Protein AF-A0A7X8AUH4-F1 (afdb_monomer_lite)

pLDDT: mean 87.74, std 13.64, range [45.22, 98.31]

Structure (mmCIF, N/CA/C/O backbone):
data_AF-A0A7X8AUH4-F1
#
_entry.id   AF-A0A7X8AUH4-F1
#
loop_
_atom_site.group_PDB
_atom_site.id
_atom_site.type_symbol
_atom_site.label_atom_id
_atom_site.label_alt_id
_atom_site.label_comp_id
_atom_site.label_asym_id
_atom_site.label_entity_id
_atom_site.label_seq_id
_atom_site.pdbx_PDB_ins_code
_atom_site.Cartn_x
_atom_site.Cartn_y
_atom_site.Cartn_z
_atom_site.occupancy
_atom_site.B_iso_or_equiv
_atom_site.auth_seq_id
_atom_site.auth_comp_id
_atom_site.auth_asym_id
_atom_site.auth_atom_id
_atom_site.pdbx_PDB_model_num
ATOM 1 N N . MET A 1 1 ? 4.259 -3.697 0.204 1.00 92.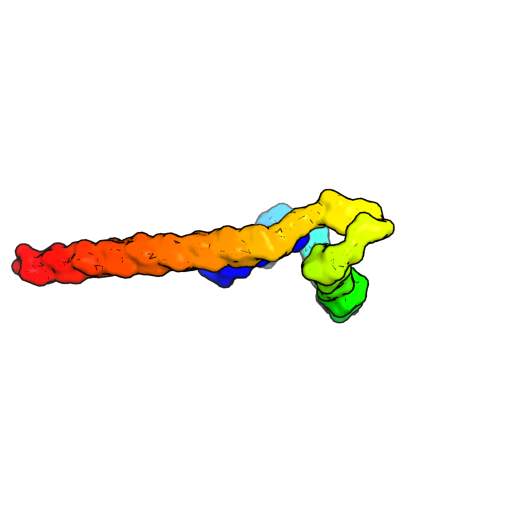38 1 MET A N 1
ATOM 2 C CA . MET A 1 1 ? 3.255 -3.185 -0.754 1.00 92.38 1 MET A CA 1
ATOM 3 C C . MET A 1 1 ? 3.479 -3.872 -2.081 1.00 92.38 1 MET A C 1
ATOM 5 O O . MET A 1 1 ? 4.621 -4.217 -2.361 1.00 92.38 1 MET A O 1
ATOM 9 N N . ILE A 1 2 ? 2.415 -4.090 -2.839 1.00 95.56 2 ILE A N 1
ATOM 10 C CA . ILE A 1 2 ? 2.442 -4.796 -4.120 1.00 95.56 2 ILE A CA 1
ATOM 11 C C . ILE A 1 2 ? 1.674 -3.959 -5.152 1.00 95.56 2 ILE A C 1
ATOM 13 O O . ILE A 1 2 ? 0.746 -3.251 -4.751 1.00 95.56 2 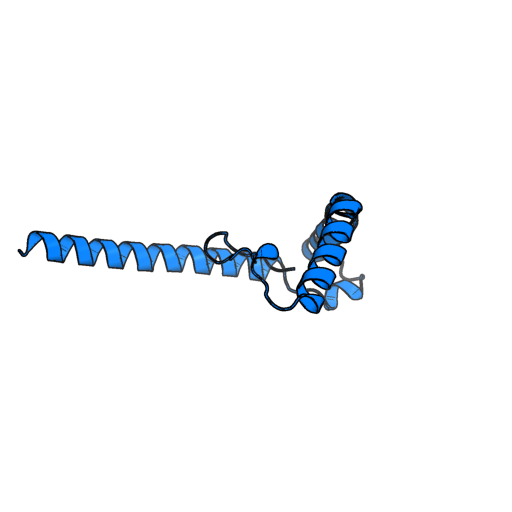ILE A O 1
ATOM 17 N N . PRO A 1 3 ? 2.069 -3.984 -6.433 1.00 95.44 3 PRO A N 1
ATOM 18 C CA . PRO A 1 3 ? 1.264 -3.418 -7.506 1.00 95.44 3 PRO A CA 1
ATOM 19 C C . PRO A 1 3 ? 0.057 -4.332 -7.753 1.00 95.44 3 PRO A C 1
ATOM 21 O O . PRO A 1 3 ? 0.180 -5.554 -7.669 1.00 95.44 3 PRO A O 1
ATOM 24 N N . ILE A 1 4 ? -1.113 -3.743 -7.990 1.00 93.69 4 ILE A N 1
ATOM 25 C CA . ILE A 1 4 ? -2.360 -4.477 -8.221 1.00 93.69 4 ILE A CA 1
ATOM 26 C C . ILE A 1 4 ? -3.121 -3.751 -9.335 1.00 93.69 4 ILE A C 1
ATOM 28 O O . ILE A 1 4 ? -3.229 -2.524 -9.258 1.00 93.69 4 ILE A O 1
ATOM 32 N N . PRO A 1 5 ? -3.620 -4.460 -10.359 1.00 93.69 5 PRO A N 1
ATOM 33 C CA . PRO A 1 5 ? -4.478 -3.866 -11.374 1.00 93.69 5 PRO A CA 1
ATOM 34 C C . PRO A 1 5 ? -5.887 -3.630 -10.823 1.00 93.69 5 PRO A C 1
ATOM 36 O O . PRO A 1 5 ? -6.390 -4.433 -10.038 1.00 93.69 5 PRO A O 1
ATOM 39 N N . ASP A 1 6 ? -6.551 -2.566 -11.279 1.00 90.25 6 ASP A N 1
ATOM 40 C CA . ASP A 1 6 ? -7.883 -2.187 -10.786 1.00 90.25 6 ASP A CA 1
ATOM 41 C C . ASP A 1 6 ? -8.932 -3.298 -10.984 1.00 90.25 6 ASP A C 1
ATOM 43 O O . ASP A 1 6 ? -9.840 -3.431 -10.167 1.00 90.25 6 ASP A O 1
ATOM 47 N N . SER A 1 7 ? -8.777 -4.148 -12.009 1.00 91.19 7 SER A N 1
ATOM 48 C CA . SER A 1 7 ? -9.680 -5.281 -12.263 1.00 91.19 7 SER A CA 1
ATOM 49 C C . SER A 1 7 ? -9.640 -6.367 -11.184 1.00 91.19 7 SER A C 1
ATOM 51 O O . SER A 1 7 ? -10.597 -7.120 -11.053 1.00 91.19 7 SER A O 1
ATOM 53 N N . GLU A 1 8 ? -8.542 -6.468 -10.432 1.00 92.88 8 GLU A N 1
ATOM 54 C CA . GLU A 1 8 ? -8.324 -7.507 -9.413 1.00 92.88 8 GLU A CA 1
ATOM 55 C C . GLU A 1 8 ? -8.492 -6.964 -7.984 1.00 92.88 8 GLU A C 1
ATOM 57 O O . GLU A 1 8 ? -8.186 -7.646 -7.003 1.00 92.88 8 GLU A O 1
ATOM 62 N N . VAL A 1 9 ? -8.970 -5.722 -7.841 1.00 94.19 9 VAL A N 1
ATOM 63 C CA . VAL A 1 9 ? -9.231 -5.090 -6.545 1.00 94.19 9 VAL A CA 1
ATOM 64 C C . VAL A 1 9 ? -10.728 -5.073 -6.275 1.00 94.19 9 VAL A C 1
ATOM 66 O O . VAL A 1 9 ? -11.504 -4.460 -6.998 1.00 94.19 9 VAL A O 1
ATOM 69 N N . THR A 1 10 ? -11.139 -5.684 -5.164 1.00 95.19 10 THR A N 1
ATOM 70 C CA . THR A 1 10 ? -12.510 -5.565 -4.650 1.00 95.19 10 THR A CA 1
ATOM 71 C C . THR A 1 10 ? -12.523 -4.701 -3.396 1.00 95.19 10 THR A C 1
ATOM 73 O O . THR A 1 10 ? -11.771 -4.942 -2.449 1.00 95.19 10 THR A O 1
ATOM 76 N N . LEU A 1 11 ? -13.386 -3.685 -3.378 1.00 95.00 11 LEU A N 1
ATOM 77 C CA . LEU A 1 11 ? -13.570 -2.833 -2.208 1.00 95.00 11 LEU A CA 1
ATOM 78 C C . LEU A 1 11 ? -14.406 -3.556 -1.149 1.00 95.00 11 LEU A C 1
ATOM 80 O O . LEU A 1 11 ? -15.476 -4.087 -1.435 1.00 95.00 11 LEU A O 1
ATOM 84 N N . LEU A 1 12 ? -13.925 -3.534 0.092 1.00 94.12 12 LEU A N 1
ATOM 85 C CA . LEU A 1 12 ? -14.667 -4.054 1.235 1.00 94.12 12 LEU A CA 1
ATOM 86 C C . LEU A 1 12 ? -15.755 -3.060 1.657 1.00 94.12 12 LEU A C 1
ATOM 88 O O . LEU A 1 12 ? -15.442 -1.933 2.053 1.00 94.12 12 LEU A O 1
ATOM 92 N N . ASP A 1 13 ? -17.016 -3.496 1.654 1.00 94.94 13 ASP A N 1
ATOM 93 C CA . ASP A 1 13 ? -18.100 -2.743 2.284 1.00 94.94 13 ASP A CA 1
ATOM 94 C C . ASP A 1 13 ? -18.091 -2.954 3.804 1.00 94.94 13 ASP A C 1
ATOM 96 O O . ASP A 1 13 ? -18.566 -3.960 4.326 1.00 94.94 13 ASP A O 1
ATOM 100 N N . ILE A 1 14 ? -17.553 -1.971 4.526 1.00 93.31 14 ILE A N 1
ATOM 101 C CA . ILE A 1 14 ? -17.489 -1.985 5.993 1.00 93.31 14 ILE A CA 1
ATOM 102 C C . ILE A 1 14 ? -18.891 -1.870 6.616 1.00 93.31 14 ILE A C 1
ATOM 104 O O . ILE A 1 14 ? -19.111 -2.347 7.731 1.00 93.31 14 ILE A O 1
ATOM 108 N N . ASN A 1 15 ? -19.855 -1.244 5.932 1.00 91.62 15 ASN A N 1
ATOM 109 C CA . ASN A 1 15 ? -21.181 -1.015 6.501 1.00 91.62 15 ASN A CA 1
ATOM 110 C C . ASN A 1 15 ? -22.014 -2.298 6.550 1.00 91.62 15 ASN A C 1
ATOM 112 O O . ASN A 1 15 ? -22.737 -2.486 7.532 1.00 91.62 15 ASN A O 1
ATOM 116 N N . GLY A 1 16 ? -21.850 -3.176 5.555 1.00 93.81 16 GLY A N 1
ATOM 117 C CA . GLY A 1 16 ? -22.488 -4.491 5.468 1.00 93.81 16 GLY A CA 1
ATOM 118 C C . GLY A 1 16 ? -21.894 -5.581 6.372 1.00 93.81 16 GLY A C 1
ATOM 119 O O . GLY A 1 16 ? -22.420 -6.691 6.408 1.00 93.81 16 GLY A O 1
ATOM 120 N N . ILE A 1 17 ? -20.820 -5.303 7.122 1.00 95.44 17 ILE A N 1
ATOM 121 C CA . ILE A 1 17 ? -20.226 -6.276 8.053 1.00 95.44 17 ILE A CA 1
ATOM 122 C C . ILE A 1 17 ? -21.143 -6.46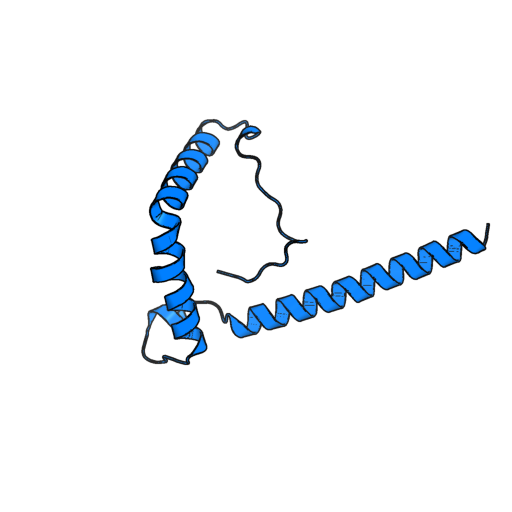6 9.269 1.00 95.44 17 ILE A C 1
ATOM 124 O O . ILE A 1 17 ? -21.382 -5.521 10.018 1.00 95.44 17 ILE A O 1
ATOM 128 N N . ALA A 1 18 ? -21.599 -7.704 9.491 1.00 96.50 18 ALA A N 1
ATOM 129 C CA . ALA A 1 18 ? -22.460 -8.065 10.622 1.00 96.50 18 ALA A CA 1
ATOM 130 C C . ALA A 1 18 ? -21.720 -8.117 11.975 1.00 96.50 18 ALA A C 1
ATOM 132 O O . ALA A 1 18 ? -22.315 -7.864 13.021 1.00 96.50 18 ALA A O 1
ATOM 133 N N . ASP A 1 19 ? -20.424 -8.448 11.978 1.00 97.38 19 ASP A N 1
ATOM 134 C CA . ASP A 1 19 ? -19.610 -8.426 13.198 1.00 97.38 19 ASP A CA 1
ATOM 135 C C . ASP A 1 19 ? -19.285 -6.980 13.604 1.00 97.38 19 ASP A C 1
ATOM 137 O O . ASP A 1 19 ? -18.368 -6.340 13.079 1.00 97.38 19 ASP A O 1
ATOM 141 N N . GLU A 1 20 ? -20.015 -6.484 14.600 1.00 96.69 20 GLU A N 1
ATOM 142 C CA . GLU A 1 20 ? -19.857 -5.131 15.129 1.00 96.69 20 GLU A CA 1
ATOM 143 C C . GLU A 1 20 ? -18.478 -4.865 15.751 1.00 96.69 20 GLU A C 1
ATOM 145 O O . GLU A 1 20 ? -17.973 -3.740 15.689 1.00 96.69 20 GLU A O 1
ATOM 150 N N . LYS A 1 21 ? -17.812 -5.867 16.339 1.00 97.50 21 LYS A N 1
ATOM 151 C CA . LYS A 1 21 ? -16.463 -5.667 16.897 1.00 97.50 21 LYS A CA 1
ATOM 152 C C . LYS A 1 21 ? -15.460 -5.460 15.771 1.00 97.50 21 LYS A C 1
ATOM 154 O O . LYS A 1 21 ? -14.654 -4.527 15.834 1.00 97.50 21 LYS A O 1
ATOM 159 N N . TYR A 1 22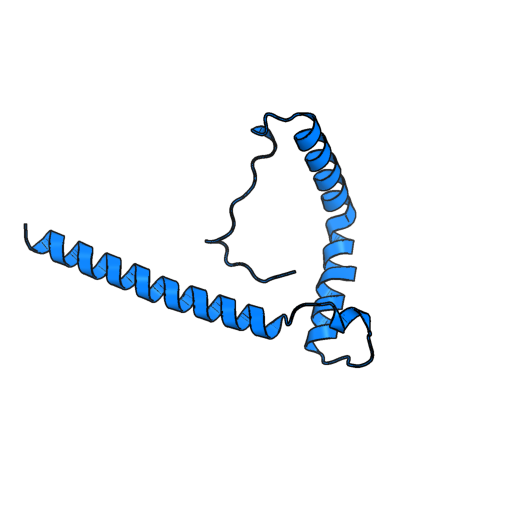 ? -15.535 -6.293 14.737 1.00 97.50 22 TYR A N 1
ATOM 160 C CA . TYR A 1 22 ? -14.663 -6.191 13.573 1.00 97.50 22 TYR A CA 1
ATOM 161 C C . TYR A 1 22 ? -14.908 -4.892 12.792 1.00 97.50 22 TYR A C 1
ATOM 163 O O . TYR A 1 22 ? -13.967 -4.151 12.503 1.00 97.50 22 TYR A O 1
ATOM 171 N N . LYS A 1 23 ? -16.174 -4.535 12.566 1.00 97.56 23 LYS A N 1
ATOM 172 C CA . LYS A 1 23 ? -16.575 -3.266 11.945 1.00 97.56 23 LYS A CA 1
ATOM 173 C C . LYS A 1 23 ? -16.029 -2.050 12.694 1.00 97.56 23 LYS A C 1
ATOM 175 O O . LYS A 1 23 ? -15.443 -1.150 12.091 1.00 97.56 23 LYS A O 1
ATOM 180 N N . ASN A 1 24 ? -16.152 -2.031 14.022 1.00 97.44 24 ASN A N 1
ATOM 181 C CA . ASN A 1 24 ? -15.617 -0.946 14.848 1.00 97.44 24 ASN A CA 1
ATOM 182 C C . ASN A 1 24 ? -14.087 -0.848 14.782 1.00 97.44 24 ASN A C 1
ATOM 184 O O . ASN A 1 24 ? -13.541 0.260 14.766 1.00 97.44 24 ASN A O 1
ATOM 188 N N . LEU A 1 25 ? -13.389 -1.984 14.728 1.00 97.88 25 LEU A N 1
ATOM 189 C CA . LEU A 1 25 ? -11.940 -2.015 14.541 1.00 97.88 25 LEU A CA 1
ATOM 190 C C . LEU A 1 25 ? -11.542 -1.388 13.197 1.00 97.88 25 LEU A C 1
ATOM 192 O O . LEU A 1 25 ? -10.703 -0.483 13.178 1.00 97.88 25 LEU A O 1
ATOM 196 N N . LEU A 1 26 ? -12.173 -1.813 12.099 1.00 97.81 26 LEU A N 1
ATOM 197 C CA . LEU A 1 26 ? -11.898 -1.283 10.762 1.00 97.81 26 LEU A CA 1
ATOM 198 C C . LEU A 1 26 ? -12.176 0.220 10.681 1.00 97.81 26 LEU A C 1
ATOM 200 O O . LEU A 1 26 ? -11.347 0.973 10.174 1.00 97.81 26 LEU A O 1
ATOM 204 N N . ASN A 1 27 ? -13.285 0.692 11.252 1.00 97.38 27 ASN A N 1
ATOM 205 C CA . ASN A 1 27 ? -13.608 2.119 11.278 1.00 97.38 27 ASN A CA 1
ATOM 206 C C . ASN A 1 27 ? -12.537 2.948 12.002 1.00 97.38 27 ASN A C 1
ATOM 208 O O . ASN A 1 27 ? -12.104 3.986 11.494 1.00 97.38 27 ASN A O 1
ATOM 212 N N . LYS A 1 28 ? -12.044 2.474 13.154 1.00 97.88 28 LYS A N 1
ATOM 213 C CA . LYS A 1 28 ? -10.937 3.131 13.873 1.00 97.88 28 LYS A CA 1
ATOM 214 C C . LYS A 1 28 ? -9.661 3.178 13.028 1.00 97.88 28 LYS A C 1
ATOM 216 O O . LYS A 1 28 ? -9.007 4.221 12.972 1.00 97.88 28 LYS A O 1
ATOM 221 N N . GLN A 1 29 ? -9.326 2.083 12.345 1.00 97.69 29 GLN A N 1
ATOM 222 C CA . GLN A 1 29 ? -8.165 2.017 11.453 1.00 97.69 29 GLN A CA 1
ATOM 223 C C . GLN A 1 29 ? -8.307 2.979 10.268 1.00 97.69 29 GLN A C 1
ATOM 225 O O . GLN A 1 29 ? -7.384 3.741 9.989 1.00 97.69 29 GLN A O 1
ATOM 230 N N . VAL A 1 30 ? -9.472 3.019 9.618 1.00 97.12 30 VAL A N 1
ATOM 231 C CA . VAL A 1 30 ? -9.755 3.926 8.495 1.00 97.12 30 VAL A CA 1
ATOM 232 C C . VAL A 1 30 ? -9.613 5.387 8.915 1.00 97.12 30 VAL A C 1
ATOM 234 O O . VAL A 1 30 ? -8.966 6.163 8.211 1.00 97.12 30 VAL A O 1
ATOM 237 N N . ILE A 1 31 ? -10.165 5.774 10.069 1.00 97.81 31 ILE A N 1
ATOM 238 C CA . ILE A 1 31 ? -10.025 7.138 10.604 1.00 97.81 31 ILE A CA 1
ATOM 239 C C . ILE A 1 31 ? -8.545 7.481 10.815 1.00 97.81 31 ILE A C 1
ATOM 241 O O . ILE A 1 31 ? -8.086 8.542 10.382 1.00 97.81 31 ILE A O 1
ATOM 245 N N . TYR A 1 32 ? -7.781 6.577 11.433 1.00 98.31 32 TYR A N 1
ATOM 246 C CA . TYR A 1 32 ? -6.355 6.781 11.672 1.00 98.31 32 TYR A CA 1
ATOM 247 C C . TYR A 1 32 ? -5.564 6.925 10.364 1.00 98.31 32 TYR A C 1
ATOM 249 O O . TYR A 1 32 ? -4.782 7.869 10.222 1.00 98.31 32 TYR A O 1
ATOM 257 N N . ILE A 1 33 ? -5.796 6.033 9.397 1.00 97.56 33 ILE A N 1
ATOM 258 C CA . ILE A 1 33 ? -5.135 6.045 8.086 1.00 97.56 33 ILE A CA 1
ATOM 259 C C . ILE A 1 33 ? -5.456 7.342 7.344 1.00 97.56 33 ILE A C 1
ATOM 261 O O . ILE A 1 33 ? -4.546 7.994 6.839 1.00 97.56 33 ILE A O 1
ATOM 265 N N . ARG A 1 34 ? -6.725 7.775 7.328 1.00 97.31 34 ARG A N 1
ATOM 266 C CA . ARG A 1 34 ? -7.139 9.032 6.682 1.00 97.31 34 ARG A CA 1
ATOM 267 C C . ARG A 1 34 ? -6.442 10.243 7.292 1.00 97.31 34 ARG A C 1
ATOM 269 O O . ARG A 1 34 ? -5.954 11.091 6.548 1.00 97.31 34 ARG A O 1
ATOM 276 N N . LYS A 1 35 ? -6.342 10.295 8.624 1.00 98.12 35 LYS A N 1
ATOM 277 C CA . LYS A 1 35 ? -5.662 11.378 9.347 1.00 98.12 35 LYS A CA 1
ATOM 278 C C . LYS A 1 35 ? -4.168 11.467 9.010 1.00 98.12 35 LYS A C 1
ATOM 280 O O . LYS A 1 35 ? -3.641 12.570 8.921 1.00 98.12 35 LYS A O 1
ATOM 285 N N . HIS A 1 36 ? -3.497 10.335 8.790 1.00 98.06 36 HIS A N 1
ATOM 286 C CA . HIS A 1 36 ? -2.046 10.276 8.548 1.00 98.06 36 HIS A CA 1
ATOM 287 C C . HIS A 1 36 ? -1.673 9.968 7.090 1.00 98.06 36 HIS A C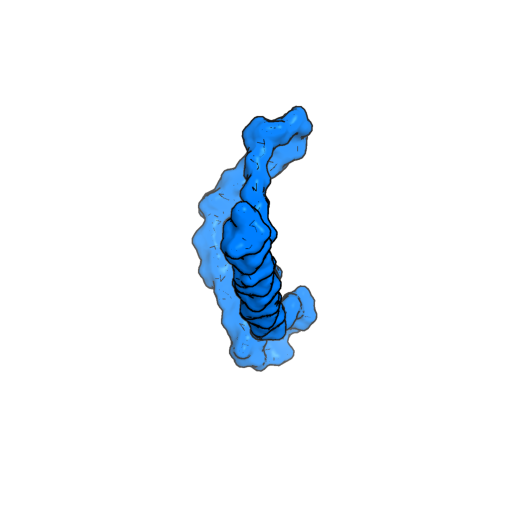 1
ATOM 289 O O . HIS A 1 36 ? -0.509 9.691 6.798 1.00 98.06 36 HIS A O 1
ATOM 295 N N . ARG A 1 37 ? -2.638 10.032 6.161 1.00 96.88 37 ARG A N 1
ATOM 296 C CA . ARG A 1 37 ? -2.481 9.584 4.765 1.00 96.88 37 ARG A CA 1
ATOM 297 C C . ARG A 1 37 ? -1.249 10.167 4.080 1.00 96.88 37 ARG A C 1
ATOM 299 O O . ARG A 1 37 ? -0.515 9.453 3.406 1.00 96.88 37 ARG A O 1
ATOM 306 N N . GLU A 1 38 ? -0.991 11.453 4.301 1.00 97.31 38 GLU A N 1
ATOM 307 C CA . GLU A 1 38 ? 0.107 12.157 3.649 1.00 97.31 38 GLU A CA 1
ATOM 308 C C . GLU A 1 38 ? 1.464 11.663 4.152 1.00 97.31 38 GLU A C 1
ATOM 310 O O . GLU A 1 38 ? 2.377 11.441 3.359 1.00 97.31 38 GLU A O 1
ATOM 315 N N . GLN A 1 39 ? 1.589 11.437 5.461 1.00 97.12 39 GLN A N 1
ATOM 316 C CA . GLN A 1 39 ? 2.800 10.887 6.056 1.00 97.12 39 GLN A CA 1
ATOM 317 C C . GLN A 1 39 ? 3.050 9.458 5.567 1.00 97.12 39 GLN A C 1
ATOM 319 O O . GLN A 1 39 ? 4.158 9.157 5.125 1.00 97.12 39 GLN A O 1
ATOM 324 N N . LEU A 1 40 ? 2.020 8.605 5.592 1.00 96.31 40 LEU A N 1
ATOM 325 C CA . LEU A 1 40 ? 2.105 7.223 5.115 1.00 96.31 40 LEU A CA 1
ATOM 326 C C . LEU A 1 40 ? 2.551 7.167 3.645 1.00 96.31 40 LEU A C 1
ATOM 328 O O . LEU A 1 40 ? 3.459 6.412 3.297 1.00 96.31 40 LEU A O 1
ATOM 332 N N . GLN A 1 41 ? 1.967 8.011 2.791 1.00 95.94 41 GLN A N 1
ATOM 333 C CA . GLN A 1 41 ? 2.280 8.047 1.366 1.00 95.94 41 GLN A CA 1
ATOM 334 C C . GLN A 1 41 ? 3.667 8.644 1.091 1.00 95.94 41 GLN A C 1
ATOM 336 O O . GLN A 1 41 ? 4.514 7.987 0.486 1.00 95.94 41 GLN A O 1
ATOM 341 N N . LYS A 1 42 ? 3.915 9.883 1.535 1.00 95.00 42 LYS A N 1
ATOM 342 C CA . LYS A 1 42 ? 5.109 10.649 1.147 1.00 95.00 42 LYS A CA 1
ATOM 343 C C . LYS A 1 42 ? 6.355 10.259 1.930 1.00 95.00 42 LYS A C 1
ATOM 345 O O . LYS A 1 42 ? 7.441 10.209 1.366 1.00 95.00 42 LYS A O 1
ATOM 350 N N . LYS A 1 43 ? 6.223 10.001 3.235 1.00 94.50 43 LYS A N 1
ATOM 351 C CA . LYS A 1 43 ? 7.380 9.769 4.119 1.00 94.50 43 LYS A CA 1
ATOM 352 C C . LYS A 1 43 ? 7.732 8.297 4.295 1.00 94.50 43 LYS A C 1
ATOM 354 O O . LYS A 1 43 ? 8.839 8.008 4.739 1.00 94.50 43 LYS A O 1
ATOM 359 N N . HIS A 1 44 ? 6.815 7.377 3.999 1.00 94.25 44 HIS A N 1
ATOM 360 C CA . HIS A 1 44 ? 7.051 5.946 4.205 1.00 94.25 44 HIS A CA 1
ATOM 361 C C . HIS A 1 44 ? 7.039 5.183 2.882 1.00 94.25 44 HIS A C 1
ATOM 363 O O . HIS A 1 44 ? 8.089 4.704 2.460 1.00 94.25 44 HIS A O 1
ATOM 369 N N . ALA A 1 45 ? 5.901 5.127 2.185 1.00 95.06 45 ALA A N 1
ATOM 370 C CA . ALA A 1 45 ? 5.776 4.331 0.963 1.00 95.06 45 ALA A CA 1
ATOM 371 C C . ALA A 1 45 ? 6.717 4.810 -0.158 1.00 95.06 45 ALA A C 1
ATOM 373 O O . ALA A 1 45 ? 7.511 4.023 -0.672 1.00 95.06 45 ALA A O 1
ATOM 374 N N . GLN A 1 46 ? 6.688 6.107 -0.493 1.00 95.06 46 GLN A N 1
ATOM 375 C CA . GLN A 1 46 ? 7.544 6.676 -1.545 1.00 95.06 46 GLN A CA 1
ATOM 376 C C . GLN A 1 46 ? 9.038 6.555 -1.223 1.00 95.06 46 GLN A C 1
ATOM 378 O O . GLN A 1 46 ? 9.841 6.269 -2.111 1.00 95.06 46 GLN A O 1
ATOM 383 N N . VAL A 1 47 ? 9.414 6.751 0.044 1.00 93.69 47 VAL A N 1
ATOM 384 C CA . VAL A 1 47 ? 10.812 6.674 0.489 1.00 93.69 47 VAL A CA 1
ATOM 385 C C . VAL A 1 47 ? 11.343 5.251 0.344 1.00 93.69 47 VAL A C 1
ATOM 387 O O . VAL A 1 47 ? 12.377 5.067 -0.292 1.00 93.69 47 VAL A O 1
ATOM 390 N N . ILE A 1 48 ? 10.615 4.253 0.857 1.00 93.94 48 ILE A N 1
ATOM 391 C CA . ILE A 1 48 ? 11.020 2.843 0.773 1.00 93.94 48 ILE A CA 1
ATOM 392 C C . ILE A 1 48 ? 11.094 2.387 -0.685 1.00 93.94 48 ILE A C 1
ATOM 394 O O . ILE A 1 48 ? 12.063 1.732 -1.068 1.00 93.94 48 ILE A O 1
ATOM 398 N N . TYR A 1 49 ? 10.105 2.760 -1.505 1.00 94.81 49 TYR A N 1
ATOM 399 C CA . TYR A 1 49 ? 10.121 2.458 -2.934 1.00 94.81 49 TYR A CA 1
ATOM 400 C C . TYR A 1 49 ? 11.387 3.005 -3.594 1.00 94.81 49 TYR A C 1
ATOM 402 O O . TYR A 1 49 ? 12.174 2.237 -4.141 1.00 94.81 49 TYR A O 1
ATOM 410 N N . LYS A 1 50 ? 11.629 4.318 -3.460 1.00 93.56 50 LYS A N 1
ATOM 411 C CA . LYS A 1 50 ? 12.785 4.997 -4.055 1.00 93.56 50 LYS A CA 1
ATOM 412 C C . LYS A 1 50 ? 14.096 4.373 -3.589 1.00 93.56 50 LYS A C 1
ATOM 414 O O . LYS A 1 50 ? 14.964 4.095 -4.408 1.00 93.56 50 LYS A O 1
ATOM 419 N N . GLN A 1 51 ? 14.238 4.129 -2.289 1.00 92.56 51 GLN A N 1
ATOM 420 C CA . GLN A 1 51 ? 15.444 3.535 -1.721 1.00 92.56 51 GLN A CA 1
ATOM 421 C C . GLN A 1 51 ? 15.716 2.131 -2.275 1.00 92.56 51 GLN A C 1
ATOM 423 O O . GLN A 1 51 ? 16.848 1.831 -2.653 1.00 92.56 51 GLN A O 1
ATOM 428 N N . LYS A 1 52 ? 14.683 1.286 -2.377 1.00 91.50 52 LYS A N 1
ATOM 429 C CA . LYS A 1 52 ? 14.816 -0.060 -2.944 1.00 91.50 52 LYS A CA 1
ATOM 430 C C . LYS A 1 52 ? 15.159 -0.015 -4.433 1.00 91.50 52 LYS A C 1
ATOM 432 O O . LYS A 1 52 ? 16.043 -0.743 -4.863 1.00 91.50 52 LYS A O 1
ATOM 437 N N . THR A 1 53 ? 14.510 0.854 -5.211 1.00 91.00 53 THR A N 1
ATOM 438 C CA . THR A 1 53 ? 14.719 0.934 -6.669 1.00 91.00 53 THR A CA 1
ATOM 439 C C . THR A 1 53 ? 16.007 1.645 -7.077 1.00 91.00 53 THR A C 1
ATOM 441 O O . THR A 1 53 ? 16.502 1.426 -8.175 1.00 91.00 53 THR A O 1
ATOM 444 N N . SER A 1 54 ? 16.563 2.503 -6.219 1.00 88.25 54 SER A N 1
ATOM 445 C CA . SER A 1 54 ? 17.825 3.211 -6.472 1.00 88.25 54 SER A CA 1
ATOM 446 C C . SER A 1 54 ? 19.059 2.456 -5.949 1.00 88.25 54 SER A C 1
ATOM 448 O O . SER A 1 54 ? 20.122 3.058 -5.835 1.00 88.25 54 SER A O 1
ATOM 450 N N . ASN A 1 55 ? 18.934 1.158 -5.632 1.00 72.62 55 ASN A N 1
ATOM 451 C CA . ASN A 1 55 ? 20.021 0.280 -5.173 1.00 72.62 55 ASN A CA 1
ATOM 452 C C . ASN A 1 55 ? 20.805 0.802 -3.954 1.00 72.62 55 ASN A C 1
ATOM 454 O O . ASN A 1 55 ? 22.024 0.651 -3.868 1.00 72.62 55 ASN A O 1
ATOM 458 N N . PHE A 1 56 ? 20.109 1.364 -2.961 1.00 75.38 56 PHE A N 1
ATOM 459 C CA . PHE A 1 56 ? 20.721 1.643 -1.660 1.00 75.38 56 PHE A CA 1
ATOM 460 C C . PHE A 1 56 ? 20.984 0.326 -0.906 1.00 75.38 56 PHE A C 1
ATOM 462 O O . PHE A 1 56 ? 20.197 -0.099 -0.066 1.00 75.38 56 PHE A O 1
ATOM 469 N N . SER A 1 57 ? 22.102 -0.335 -1.206 1.00 66.62 57 SER A N 1
ATOM 470 C CA . SER A 1 57 ? 22.473 -1.656 -0.672 1.00 66.62 57 SER A CA 1
ATOM 471 C C . SER A 1 57 ? 22.809 -1.669 0.826 1.00 66.62 57 SER A C 1
ATOM 473 O O . SER A 1 57 ? 22.785 -2.725 1.451 1.00 66.62 57 SER A O 1
ATOM 475 N N . ASN A 1 58 ? 23.070 -0.503 1.425 1.00 76.00 58 ASN A N 1
ATOM 476 C CA . ASN A 1 58 ? 23.502 -0.381 2.824 1.00 76.00 58 ASN A CA 1
ATOM 477 C C . ASN A 1 58 ? 22.350 -0.239 3.837 1.00 76.00 58 ASN A C 1
ATOM 479 O O . ASN A 1 58 ? 22.596 -0.036 5.025 1.00 76.00 58 ASN A O 1
ATOM 483 N N . ILE A 1 59 ? 21.090 -0.317 3.400 1.00 84.81 59 ILE A N 1
ATOM 484 C CA . ILE A 1 59 ? 19.925 -0.131 4.273 1.00 84.81 59 ILE A CA 1
ATOM 485 C C . ILE A 1 59 ? 19.292 -1.492 4.590 1.00 84.81 59 ILE A C 1
ATOM 487 O O . ILE A 1 59 ? 18.560 -2.058 3.781 1.00 84.81 59 ILE A O 1
ATOM 491 N N . GLY A 1 60 ? 19.533 -2.001 5.803 1.00 85.25 60 GLY A N 1
ATOM 492 C CA . GLY A 1 60 ? 19.155 -3.367 6.192 1.00 85.25 60 GLY A CA 1
ATOM 493 C C . GLY A 1 60 ? 17.660 -3.695 6.078 1.00 85.25 60 GLY A C 1
ATOM 494 O O . GLY A 1 60 ? 17.311 -4.799 5.667 1.00 85.25 60 GLY A O 1
ATOM 495 N N . TYR A 1 61 ? 16.761 -2.744 6.360 1.00 87.62 61 TYR A N 1
ATOM 496 C CA . TYR A 1 61 ? 15.315 -2.997 6.270 1.00 87.62 61 TYR A CA 1
ATOM 497 C C . TYR A 1 61 ? 14.802 -3.158 4.832 1.00 87.62 61 TYR A C 1
ATOM 499 O O . TYR A 1 61 ? 13.705 -3.678 4.638 1.00 87.62 61 TYR A O 1
ATOM 507 N N . LEU A 1 62 ? 15.576 -2.759 3.814 1.00 88.25 62 LEU A N 1
ATOM 508 C CA . LEU A 1 62 ? 15.201 -2.964 2.411 1.00 88.25 62 LEU A CA 1
ATOM 509 C C . LEU A 1 62 ? 15.296 -4.433 1.988 1.00 88.25 62 LEU A C 1
ATOM 511 O O . LEU A 1 62 ? 14.696 -4.824 0.987 1.00 88.25 62 LEU A O 1
ATOM 515 N N . ASN A 1 63 ? 16.025 -5.263 2.735 1.00 86.44 63 ASN A N 1
ATOM 516 C CA . ASN A 1 63 ? 16.098 -6.700 2.467 1.00 86.44 63 ASN A CA 1
ATOM 517 C C . ASN A 1 63 ? 14.792 -7.412 2.832 1.00 86.44 63 ASN A C 1
ATOM 519 O O . ASN A 1 63 ? 14.460 -8.425 2.230 1.00 86.44 63 ASN A O 1
ATOM 523 N N . SER A 1 64 ? 14.019 -6.840 3.757 1.00 89.25 64 SER A N 1
ATOM 524 C CA . SER A 1 64 ? 12.701 -7.347 4.142 1.00 89.25 64 SER A CA 1
ATOM 525 C C . SER A 1 64 ? 11.577 -6.867 3.220 1.00 89.25 64 SER A C 1
ATOM 527 O O . SER A 1 64 ? 10.415 -7.204 3.448 1.00 89.25 64 SER A O 1
ATOM 529 N N . THR A 1 65 ? 11.877 -6.056 2.199 1.00 91.94 65 THR A N 1
ATOM 530 C CA . THR A 1 65 ? 10.876 -5.640 1.213 1.00 91.94 65 THR A CA 1
ATOM 531 C C . THR A 1 65 ? 10.875 -6.576 0.016 1.00 91.94 65 THR A C 1
ATOM 533 O O . THR A 1 65 ? 11.904 -7.124 -0.375 1.00 91.94 65 THR A O 1
ATOM 536 N N . VAL A 1 66 ? 9.716 -6.679 -0.625 1.00 92.81 66 VAL A N 1
ATOM 537 C CA . VAL A 1 66 ? 9.583 -7.343 -1.924 1.00 92.81 66 VAL A CA 1
ATOM 538 C C . VAL A 1 66 ? 10.396 -6.620 -3.002 1.00 92.81 66 VAL A C 1
ATOM 540 O O . VAL A 1 66 ? 10.745 -5.441 -2.857 1.00 92.81 66 VAL A O 1
ATOM 543 N N . ASP A 1 67 ? 10.687 -7.326 -4.090 1.00 93.50 67 ASP A N 1
ATOM 544 C CA . ASP A 1 67 ? 11.226 -6.716 -5.301 1.00 93.50 67 ASP A CA 1
ATOM 545 C C . ASP A 1 67 ? 10.099 -6.006 -6.062 1.00 93.50 67 ASP A C 1
ATOM 547 O O . ASP A 1 67 ? 9.277 -6.628 -6.737 1.00 93.50 67 ASP A O 1
ATOM 551 N N . PHE A 1 68 ? 10.040 -4.683 -5.912 1.00 95.19 68 PHE A N 1
ATOM 552 C CA . PHE A 1 68 ? 8.992 -3.878 -6.529 1.00 95.19 68 PHE A CA 1
ATOM 553 C C . PHE A 1 68 ? 9.031 -3.927 -8.059 1.00 95.19 68 PHE A C 1
ATOM 555 O O . PHE A 1 68 ? 7.973 -3.990 -8.678 1.00 95.19 68 PHE A O 1
ATOM 562 N N . LYS A 1 69 ? 10.224 -3.934 -8.671 1.00 94.62 69 LYS A N 1
ATOM 563 C CA . LYS A 1 69 ? 10.360 -3.904 -10.135 1.00 94.62 69 LYS A CA 1
ATOM 564 C C . LYS A 1 69 ? 9.941 -5.226 -10.754 1.00 94.62 69 LYS A C 1
ATOM 566 O O . LYS A 1 69 ? 9.234 -5.229 -11.759 1.00 94.62 69 LYS A O 1
ATOM 571 N N . LEU A 1 70 ? 10.305 -6.333 -10.111 1.00 96.12 70 LEU A N 1
ATOM 572 C CA . LEU A 1 70 ? 9.854 -7.652 -10.533 1.00 96.12 70 LEU A CA 1
ATOM 573 C C . LEU A 1 70 ? 8.325 -7.771 -10.473 1.00 96.12 70 LEU A C 1
ATOM 575 O O . LEU A 1 70 ? 7.711 -8.250 -11.423 1.00 96.12 70 LEU A O 1
ATOM 579 N N . LEU A 1 71 ? 7.696 -7.317 -9.384 1.00 96.88 71 LEU A N 1
ATOM 580 C CA . LEU A 1 71 ? 6.237 -7.381 -9.258 1.00 96.88 71 LEU A CA 1
ATOM 581 C C . LEU A 1 71 ? 5.514 -6.477 -10.265 1.00 96.88 71 LEU A C 1
ATOM 583 O O . LEU A 1 71 ? 4.487 -6.880 -10.802 1.00 96.88 71 LEU A O 1
ATOM 587 N N . GLU A 1 72 ? 6.046 -5.285 -10.550 1.00 96.75 72 GLU A N 1
ATOM 588 C CA . GLU A 1 72 ? 5.504 -4.391 -11.585 1.00 96.75 72 GLU A CA 1
ATOM 589 C C . GLU A 1 72 ? 5.532 -5.057 -12.962 1.00 96.75 72 GLU A C 1
ATOM 591 O O . GLU A 1 72 ? 4.529 -5.046 -13.672 1.00 96.75 72 GLU A O 1
ATOM 596 N N . GLN A 1 73 ? 6.648 -5.702 -13.311 1.00 97.06 73 GLN A N 1
ATOM 597 C CA . GLN A 1 73 ? 6.761 -6.451 -14.558 1.00 97.06 73 GLN A CA 1
ATOM 598 C C . GLN A 1 73 ? 5.744 -7.600 -14.618 1.00 97.06 73 GLN A C 1
ATOM 600 O O . GLN A 1 73 ? 5.049 -7.758 -15.619 1.00 97.06 73 GLN A O 1
ATOM 605 N N . LYS A 1 74 ? 5.615 -8.382 -13.540 1.00 96.19 74 LYS A N 1
ATOM 606 C CA . LYS A 1 74 ? 4.683 -9.519 -13.493 1.00 96.19 74 LYS A CA 1
ATOM 607 C C . LYS A 1 74 ? 3.220 -9.091 -13.558 1.00 96.19 74 LYS A C 1
ATOM 609 O O . LYS A 1 74 ? 2.416 -9.796 -14.158 1.00 96.19 74 LYS A O 1
ATOM 614 N N . MET A 1 75 ? 2.882 -7.929 -13.006 1.00 96.06 75 MET A N 1
ATOM 615 C CA . MET A 1 75 ? 1.552 -7.344 -13.163 1.00 96.06 75 MET A CA 1
ATOM 616 C C . MET A 1 75 ? 1.253 -7.001 -14.630 1.00 96.06 75 MET A C 1
ATOM 618 O O . MET A 1 75 ? 0.159 -7.285 -15.108 1.00 96.06 75 MET A O 1
ATOM 622 N N . LEU A 1 76 ? 2.215 -6.420 -15.356 1.00 95.19 76 LEU A N 1
ATOM 623 C CA . LEU A 1 76 ? 2.042 -6.108 -16.780 1.00 95.19 76 LEU A CA 1
ATOM 624 C C . LEU A 1 76 ? 1.904 -7.377 -17.631 1.00 95.19 76 LEU A C 1
ATOM 626 O O . LEU A 1 76 ? 1.046 -7.434 -18.506 1.00 95.19 76 LEU A O 1
ATOM 630 N N . GLU A 1 77 ? 2.704 -8.408 -17.346 1.00 95.75 77 GLU A N 1
ATOM 631 C CA . GLU A 1 77 ? 2.580 -9.719 -17.999 1.00 95.75 77 GLU A CA 1
ATOM 632 C C . GLU A 1 77 ? 1.196 -10.344 -17.755 1.00 95.75 77 GLU A C 1
ATOM 634 O O . GLU A 1 77 ? 0.597 -10.893 -18.678 1.00 95.75 77 GLU A O 1
ATOM 639 N N . TYR A 1 78 ? 0.667 -10.223 -16.533 1.00 94.81 78 TYR A N 1
ATOM 640 C CA . TYR A 1 78 ? -0.677 -10.684 -16.186 1.00 94.81 78 TYR A CA 1
ATOM 641 C C . TYR A 1 78 ? -1.764 -9.951 -16.983 1.00 94.81 78 TYR A C 1
ATOM 643 O O . TYR A 1 78 ? -2.635 -10.599 -17.559 1.00 94.81 78 TYR A O 1
ATOM 651 N N . LEU A 1 79 ? -1.692 -8.618 -17.062 1.00 93.44 79 LEU A N 1
ATOM 652 C CA . LEU A 1 79 ? -2.650 -7.814 -17.828 1.00 93.44 79 LEU A CA 1
ATOM 653 C C . LEU A 1 79 ? -2.629 -8.168 -19.319 1.00 93.44 79 LEU A C 1
ATOM 655 O O . LEU A 1 79 ? -3.681 -8.416 -19.901 1.00 93.44 79 LEU A O 1
ATOM 659 N N . ALA A 1 80 ? -1.440 -8.285 -19.914 1.00 92.75 80 ALA A N 1
ATOM 660 C CA . ALA A 1 80 ? -1.299 -8.675 -21.316 1.00 92.75 80 ALA A CA 1
ATOM 661 C C . ALA A 1 80 ? -1.859 -10.082 -21.585 1.00 92.75 80 ALA A C 1
ATOM 663 O O . ALA A 1 80 ? -2.522 -10.314 -22.593 1.00 92.75 80 ALA A O 1
ATOM 664 N N . ALA A 1 81 ? -1.621 -11.035 -20.678 1.00 91.81 81 ALA A N 1
ATOM 665 C CA . ALA A 1 81 ? -2.183 -12.376 -20.797 1.00 91.81 81 ALA A CA 1
ATOM 666 C C . ALA A 1 81 ? -3.717 -12.368 -20.692 1.00 91.81 81 ALA A C 1
ATOM 668 O O . ALA A 1 81 ? -4.376 -13.105 -21.423 1.00 91.81 81 ALA A O 1
ATOM 669 N N . LYS A 1 82 ? -4.277 -11.524 -19.820 1.00 87.81 82 LYS A N 1
ATOM 670 C CA . LYS A 1 82 ? -5.721 -11.392 -19.615 1.00 87.81 82 LYS A CA 1
ATOM 671 C C . LYS A 1 82 ? -6.431 -10.831 -20.849 1.00 87.81 82 LYS A C 1
ATOM 673 O O . LYS A 1 82 ? -7.388 -11.443 -21.311 1.00 87.81 82 LYS A O 1
ATOM 678 N N . GLU A 1 83 ? -5.894 -9.773 -21.458 1.00 83.38 83 GLU A N 1
ATOM 679 C CA . GLU A 1 83 ? -6.428 -9.208 -22.709 1.00 83.38 83 GLU A CA 1
ATOM 680 C C . GLU A 1 83 ? -6.442 -10.237 -23.856 1.00 83.38 83 GLU A C 1
ATOM 682 O O . GLU A 1 83 ? -7.388 -10.302 -24.641 1.00 83.38 83 GLU A O 1
ATOM 687 N N . ILE A 1 84 ? -5.414 -11.091 -23.941 1.00 77.56 84 ILE A N 1
ATOM 688 C CA . ILE A 1 84 ? -5.340 -12.157 -24.954 1.00 77.56 84 ILE A CA 1
ATOM 689 C C . ILE A 1 84 ? -6.423 -13.221 -24.737 1.00 77.56 84 ILE A C 1
ATOM 691 O O . ILE A 1 84 ? -6.913 -13.797 -25.710 1.00 77.56 84 ILE A O 1
ATOM 695 N N . VAL A 1 85 ? -6.761 -13.532 -23.485 1.00 75.56 85 VAL A N 1
ATOM 696 C CA . VAL A 1 85 ? -7.797 -14.521 -23.158 1.00 75.56 85 VAL A CA 1
ATOM 697 C C . VAL A 1 85 ? -9.180 -13.948 -23.456 1.00 75.56 85 VAL A C 1
ATOM 699 O O . VAL A 1 85 ? -9.920 -14.557 -24.225 1.00 75.56 85 VAL A O 1
ATOM 702 N N . GLU A 1 86 ? -9.475 -12.746 -22.962 1.00 75.38 86 GLU A N 1
ATOM 703 C CA . GLU A 1 86 ? -10.768 -12.079 -23.165 1.00 75.38 86 GLU A CA 1
ATOM 704 C C . GLU A 1 86 ? -11.044 -11.816 -24.658 1.00 75.38 86 GLU A C 1
ATOM 706 O O . GLU A 1 86 ? -12.140 -12.077 -25.153 1.00 75.38 86 GLU A O 1
ATOM 711 N N . GLY A 1 87 ? -10.027 -11.414 -25.432 1.00 63.91 87 GLY A N 1
ATOM 712 C CA . GLY A 1 87 ? -10.161 -11.220 -26.880 1.00 63.91 87 GLY A CA 1
ATOM 713 C C . GLY A 1 87 ? -10.395 -12.512 -27.679 1.00 63.91 87 GLY A C 1
ATOM 714 O O . GLY A 1 87 ? -11.010 -12.477 -28.746 1.00 63.91 87 GLY A O 1
ATOM 715 N N . LYS A 1 88 ? -9.931 -13.669 -27.186 1.00 62.16 88 LYS A N 1
ATOM 716 C CA . LYS A 1 88 ? -10.201 -14.978 -27.812 1.00 62.16 88 LYS A CA 1
ATOM 717 C C . LYS A 1 88 ? -11.604 -15.481 -27.506 1.00 62.16 88 LYS A C 1
ATOM 719 O O . LYS A 1 88 ? -12.212 -16.112 -28.366 1.00 62.16 88 LYS A O 1
ATOM 724 N N . GLU A 1 89 ? -12.094 -15.203 -26.305 1.00 62.62 89 GLU A N 1
ATOM 725 C CA . GLU A 1 89 ? -13.431 -15.584 -25.858 1.00 62.62 89 GLU A CA 1
ATOM 726 C C . GLU A 1 89 ? -14.493 -14.821 -26.663 1.00 62.62 89 GLU A C 1
ATOM 728 O O . GLU A 1 89 ? -15.377 -15.444 -27.255 1.00 62.62 89 GLU A O 1
ATOM 733 N N . GLN A 1 90 ? -14.296 -13.511 -26.855 1.00 57.09 90 GLN A N 1
ATOM 734 C CA . GLN A 1 90 ? -15.152 -12.674 -27.702 1.00 57.09 90 GLN A CA 1
ATOM 735 C C . GLN A 1 90 ? -15.168 -13.140 -29.170 1.00 57.09 90 GLN A C 1
ATOM 737 O O . GLN A 1 90 ? -16.227 -13.319 -29.762 1.00 57.09 90 GLN A O 1
ATOM 742 N N . ALA A 1 91 ? -13.999 -13.448 -29.745 1.00 59.41 91 ALA A N 1
ATOM 743 C CA . ALA A 1 91 ? -13.895 -13.932 -31.125 1.00 59.41 91 ALA A CA 1
ATOM 744 C C . ALA A 1 91 ? -14.487 -15.341 -31.345 1.00 59.41 91 ALA A C 1
ATOM 746 O O . ALA A 1 91 ? -14.711 -15.737 -32.493 1.00 59.41 91 ALA A O 1
ATOM 747 N N . SER A 1 92 ? -14.687 -16.120 -30.277 1.00 60.84 92 SER A N 1
ATOM 748 C CA . SER A 1 92 ? -15.397 -17.402 -30.331 1.00 60.84 92 SER A CA 1
ATOM 749 C C . SER A 1 92 ? -16.911 -17.218 -30.226 1.00 60.84 92 SER A C 1
ATOM 751 O O . SER A 1 92 ? -17.630 -17.804 -31.029 1.00 60.84 92 S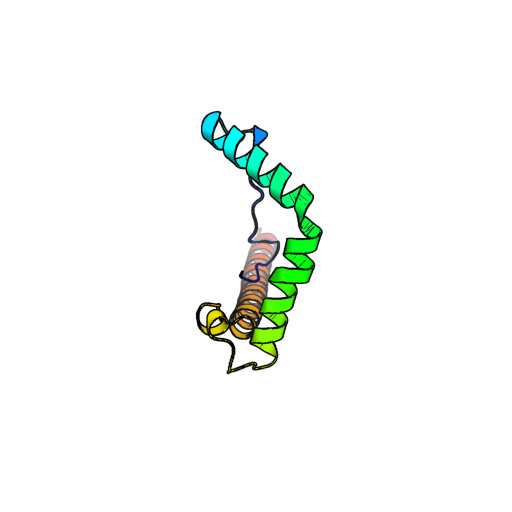ER A O 1
ATOM 753 N N . ALA A 1 93 ? -17.372 -16.326 -29.341 1.00 59.84 93 ALA A N 1
ATOM 754 C CA . ALA A 1 93 ? -18.784 -15.995 -29.172 1.00 59.84 93 ALA A CA 1
ATOM 755 C C . ALA A 1 93 ? -19.371 -15.355 -30.441 1.00 59.84 93 ALA A C 1
ATOM 757 O O . ALA A 1 93 ? -20.413 -15.789 -30.929 1.00 59.84 93 ALA A O 1
ATOM 758 N N . ASP A 1 94 ? -18.641 -14.418 -31.054 1.00 59.66 94 ASP A N 1
ATOM 759 C CA . ASP A 1 94 ? -19.069 -13.777 -32.300 1.00 59.66 94 ASP A CA 1
ATOM 760 C C . ASP A 1 94 ? -19.167 -14.800 -33.447 1.00 59.66 94 ASP A C 1
ATOM 762 O O . ASP A 1 94 ? -20.038 -14.699 -34.303 1.00 59.66 94 ASP A O 1
ATOM 766 N N . LYS A 1 95 ? -18.304 -15.828 -33.479 1.00 59.38 95 LYS A N 1
ATOM 767 C CA . LYS A 1 95 ? -18.361 -16.888 -34.505 1.00 59.38 95 LYS A CA 1
ATOM 768 C C . LYS A 1 95 ? -19.547 -17.835 -34.336 1.00 59.38 95 LYS A C 1
ATOM 770 O O . LYS A 1 95 ? -19.998 -18.375 -35.343 1.00 59.38 95 LYS A O 1
ATOM 775 N N . GLU A 1 96 ? -20.021 -18.053 -33.113 1.00 59.72 96 GLU A N 1
ATOM 776 C CA . GLU A 1 96 ? -21.212 -18.866 -32.842 1.00 59.72 96 GLU A CA 1
ATOM 777 C C . GLU A 1 96 ? -22.505 -18.114 -33.201 1.00 59.72 96 GLU A C 1
ATOM 779 O O . GLU A 1 96 ? -23.454 -18.731 -33.679 1.00 59.72 96 GLU A O 1
ATOM 784 N N . GLU A 1 97 ? -22.520 -16.782 -33.082 1.00 52.56 97 GLU A N 1
ATOM 785 C CA . GLU A 1 97 ? -23.680 -15.942 -33.420 1.00 52.56 97 GLU A CA 1
ATOM 786 C C . GLU A 1 97 ? -23.966 -15.873 -34.936 1.00 52.56 97 GLU A C 1
ATOM 788 O O . GLU A 1 97 ? -25.123 -15.814 -35.339 1.00 52.56 97 GLU A O 1
ATOM 793 N N . TRP A 1 98 ? -22.943 -15.971 -35.799 1.00 56.56 98 TRP A N 1
ATOM 794 C CA . TRP A 1 98 ? -23.116 -16.049 -37.265 1.00 56.56 98 TRP A CA 1
ATOM 795 C C . TRP A 1 98 ? -23.451 -17.457 -37.795 1.00 56.56 98 TRP A C 1
ATOM 797 O O . TRP A 1 98 ? -23.583 -17.632 -39.010 1.00 56.56 98 TRP A O 1
ATOM 807 N N . GLN A 1 99 ? -23.531 -18.473 -36.927 1.00 49.19 99 GLN A N 1
ATOM 808 C CA . GLN A 1 99 ? -23.873 -19.854 -37.304 1.00 49.19 99 GLN A CA 1
ATOM 809 C C . GLN A 1 99 ? -25.307 -20.275 -36.924 1.00 49.19 99 GLN A C 1
ATOM 811 O O . GLN A 1 99 ? -25.675 -21.427 -37.171 1.00 49.19 99 GLN A O 1
ATOM 816 N N . LEU A 1 100 ? -26.113 -19.356 -36.379 1.00 45.22 100 LEU A N 1
ATOM 817 C CA . LEU A 1 100 ? -27.560 -19.494 -36.142 1.00 45.22 100 LEU A CA 1
ATOM 818 C C . LEU A 1 100 ? -28.372 -18.758 -37.216 1.00 45.22 100 LEU A C 1
ATOM 820 O O . LEU A 1 100 ? -29.470 -19.264 -37.546 1.00 45.22 100 LEU A O 1
#

Foldseek 3Di:
DFDDDPVPDDDDDLVPDPPPVVSVVVVVVVVVCVVCVCCCVPVPVVVLVCCLVVCVVVDVCNVVDDDHVVRVVVNVVVVVVVCVVVVVVVVVVVVVVVVD

Sequence (100 aa):
MIPIPDSEVTLLDINGIADEKYKNLLNKQVIYIRKHREQLQKKHAQVIYKQKTSNFSNIGYLNSTVDFKLLEQKMLEYLAAKEIVEGKEQASADKEEWQL

Radius of gyration: 20.88 Å; chains: 1; bounding box: 51×32×54 Å

Secondary structure (DSSP, 8-state):
-----GGG-----STT-S-HHHHHHHHHHHHHHHHHHHIIIIIIIHHHHHHHHTT-TT-GGGGGS--HHHHHHHHHHHHHHHHHHHHHHHHHHHHHHTT-